Protein AF-A0A524GTD2-F1 (afdb_monomer_lite)

Sequence (80 aa):
AALHQAGEYRCLGQQEYVELACDFLERLPPAVVVQRLTGDPHPGELAAPAWCLDKAGTLNMIRAELERRDSWQGKRVGPE

Structure (mmCIF, N/CA/C/O backbone):
data_AF-A0A524GTD2-F1
#
_entry.id   AF-A0A524GTD2-F1
#
loop_
_atom_site.group_PDB
_atom_site.id
_atom_site.type_symbol
_atom_site.label_atom_id
_atom_site.label_alt_id
_atom_site.label_comp_id
_atom_site.label_asym_id
_atom_site.label_entity_id
_atom_site.label_seq_id
_atom_site.pdbx_PDB_ins_code
_atom_site.Cartn_x
_atom_site.Cartn_y
_atom_site.Cartn_z
_atom_site.occupancy
_atom_site.B_iso_or_equiv
_atom_site.auth_seq_id
_atom_site.auth_comp_id
_atom_site.auth_asym_id
_atom_site.auth_atom_id
_atom_site.pdbx_PDB_model_num
ATOM 1 N N . ALA A 1 1 ? -18.332 -1.729 10.506 1.00 75.56 1 ALA A N 1
ATOM 2 C CA . ALA A 1 1 ? -18.029 -1.411 11.918 1.00 75.56 1 ALA A CA 1
ATOM 3 C C . ALA A 1 1 ? -18.400 -2.562 12.855 1.00 75.56 1 ALA A C 1
ATOM 5 O O . ALA A 1 1 ? -17.513 -3.022 13.557 1.00 75.56 1 ALA A O 1
ATOM 6 N N . ALA A 1 2 ? -19.641 -3.072 12.812 1.00 87.88 2 ALA A N 1
ATOM 7 C CA . ALA A 1 2 ? -20.143 -4.089 13.748 1.00 87.88 2 ALA A CA 1
ATOM 8 C C . ALA A 1 2 ? -19.224 -5.316 13.938 1.00 87.88 2 ALA A C 1
ATOM 10 O O . ALA A 1 2 ? -18.844 -5.596 15.065 1.00 87.88 2 ALA A O 1
ATOM 11 N N . LEU A 1 3 ? -18.781 -5.978 12.859 1.00 92.00 3 LEU A N 1
ATOM 12 C CA . LEU A 1 3 ? -17.890 -7.150 12.957 1.00 92.00 3 LEU A CA 1
ATOM 13 C C . LEU A 1 3 ? -16.548 -6.839 13.639 1.00 92.00 3 LEU A C 1
ATOM 15 O O . LEU A 1 3 ? -16.046 -7.636 14.423 1.00 92.00 3 LEU A O 1
ATOM 19 N N . HIS A 1 4 ? -15.966 -5.669 13.362 1.00 89.25 4 HIS A N 1
ATOM 20 C CA . HIS A 1 4 ? -14.716 -5.255 13.998 1.00 89.25 4 HIS A CA 1
ATOM 21 C C . HIS A 1 4 ? -14.923 -4.924 15.482 1.00 89.25 4 HIS A C 1
ATOM 23 O O . HIS A 1 4 ? -14.143 -5.354 16.325 1.00 89.25 4 HIS A O 1
ATOM 29 N N . GLN A 1 5 ? -16.004 -4.209 15.807 1.00 88.69 5 GLN A N 1
ATOM 30 C CA . GLN A 1 5 ? -16.367 -3.860 17.184 1.00 88.69 5 GLN A CA 1
ATOM 31 C C . GLN A 1 5 ? -16.713 -5.095 18.027 1.00 88.69 5 GLN A C 1
ATOM 33 O O . GLN A 1 5 ? -16.414 -5.119 19.216 1.00 88.69 5 GLN A O 1
ATOM 38 N N . ALA A 1 6 ? -17.294 -6.125 17.408 1.00 93.44 6 ALA A N 1
ATOM 39 C CA . ALA A 1 6 ? -17.565 -7.419 18.027 1.00 93.44 6 ALA A CA 1
ATOM 40 C C . ALA A 1 6 ? -16.314 -8.315 18.152 1.00 93.44 6 ALA A C 1
ATOM 42 O O . ALA A 1 6 ? -16.384 -9.380 18.757 1.00 93.44 6 ALA A O 1
ATOM 43 N N . GLY A 1 7 ? -15.170 -7.913 17.583 1.00 92.06 7 GLY A N 1
ATOM 44 C CA . GLY A 1 7 ? -13.937 -8.709 17.580 1.00 92.06 7 GLY A CA 1
ATOM 45 C C . GLY A 1 7 ? -13.929 -9.880 16.589 1.00 92.06 7 GLY A C 1
ATOM 46 O O . GLY A 1 7 ? -12.955 -10.624 16.530 1.00 92.06 7 GLY A O 1
ATOM 47 N N . GLU A 1 8 ? -14.973 -10.025 15.772 1.00 95.38 8 GLU A N 1
ATOM 48 C CA . GLU A 1 8 ? -15.115 -11.080 14.758 1.00 95.38 8 GLU A CA 1
ATOM 49 C C . GLU A 1 8 ? -14.292 -10.800 13.490 1.00 95.38 8 GLU A C 1
ATOM 51 O O . GLU A 1 8 ? -14.104 -11.676 12.647 1.00 95.38 8 GLU A O 1
ATOM 56 N N . TYR A 1 9 ? -13.785 -9.572 13.348 1.00 94.69 9 TYR A N 1
ATOM 57 C CA . TYR A 1 9 ? -12.912 -9.174 12.252 1.00 94.69 9 TYR A CA 1
ATOM 58 C C . TYR A 1 9 ? -11.699 -8.378 12.742 1.00 94.69 9 TYR A C 1
ATOM 60 O O . TYR A 1 9 ? -11.822 -7.326 13.382 1.00 94.69 9 TYR A O 1
ATOM 68 N N . ARG A 1 10 ? -10.512 -8.854 12.355 1.00 94.69 10 ARG A N 1
ATOM 69 C CA . ARG A 1 10 ? -9.233 -8.174 12.561 1.00 94.69 10 ARG A CA 1
ATOM 70 C C . ARG A 1 10 ? -8.832 -7.444 11.280 1.00 94.69 10 ARG A C 1
ATOM 72 O O . ARG A 1 10 ? -8.600 -8.078 10.254 1.00 94.69 10 ARG A O 1
ATOM 79 N N . CYS A 1 11 ? -8.708 -6.122 11.357 1.00 95.69 11 CYS A N 1
ATOM 80 C CA . CYS A 1 11 ? -8.073 -5.337 10.300 1.00 95.69 11 CYS A CA 1
ATOM 81 C C . CYS A 1 11 ? -6.590 -5.712 10.158 1.00 95.69 11 CYS A C 1
ATOM 83 O O . CYS A 1 11 ? -5.948 -6.097 11.136 1.00 95.69 11 CYS A O 1
ATOM 85 N N . LEU A 1 12 ? -6.031 -5.525 8.962 1.00 96.94 12 LEU A N 1
ATOM 86 C CA . LEU A 1 12 ? -4.594 -5.688 8.740 1.00 96.94 12 LEU A CA 1
ATOM 87 C C . LEU A 1 12 ? -3.781 -4.751 9.644 1.00 96.94 12 LEU A C 1
ATOM 89 O O . LEU A 1 12 ? -4.154 -3.593 9.875 1.00 96.94 12 LEU A O 1
ATOM 93 N N . GLY A 1 13 ? -2.637 -5.246 10.113 1.00 97.38 13 GLY A N 1
ATOM 94 C CA . GLY A 1 13 ? -1.581 -4.390 10.639 1.00 97.38 13 GLY A CA 1
ATOM 95 C C . GLY A 1 13 ? -1.005 -3.500 9.533 1.00 97.38 13 GLY A C 1
ATOM 96 O O . GLY A 1 13 ? -1.027 -3.864 8.359 1.00 97.38 13 GLY A O 1
ATOM 97 N N . GLN A 1 14 ? -0.464 -2.338 9.899 1.00 97.62 14 GLN A N 1
ATOM 98 C CA . GLN A 1 14 ? 0.118 -1.410 8.920 1.00 97.62 14 GLN A CA 1
ATOM 99 C C . GLN A 1 14 ? 1.270 -2.058 8.142 1.00 97.62 14 GLN A C 1
ATOM 101 O O . GLN A 1 14 ? 1.323 -1.959 6.922 1.00 97.62 14 GLN A O 1
ATOM 106 N N . GLN A 1 15 ? 2.151 -2.782 8.838 1.00 98.19 15 GLN A N 1
ATOM 107 C CA . GLN A 1 15 ? 3.248 -3.517 8.210 1.00 98.19 15 GLN A CA 1
ATOM 108 C C . GLN A 1 15 ? 2.739 -4.647 7.296 1.00 98.19 15 GLN A C 1
ATOM 110 O O . GLN A 1 15 ? 3.208 -4.764 6.169 1.00 98.19 15 GLN A O 1
ATOM 115 N N . GLU A 1 16 ? 1.731 -5.418 7.732 1.00 98.44 16 GLU A N 1
ATOM 116 C CA . GLU A 1 16 ? 1.099 -6.456 6.894 1.00 98.44 16 GLU A CA 1
ATOM 117 C C . GLU A 1 16 ? 0.538 -5.845 5.597 1.00 98.44 16 GLU A C 1
ATOM 119 O O . GLU A 1 16 ? 0.717 -6.394 4.512 1.00 98.44 16 GLU A O 1
ATOM 124 N N . TYR A 1 17 ? -0.110 -4.678 5.689 1.00 98.19 17 TYR A N 1
ATOM 125 C CA . TYR A 1 17 ? -0.605 -3.951 4.521 1.00 98.19 17 TYR A CA 1
ATOM 126 C C . TYR A 1 17 ? 0.525 -3.511 3.58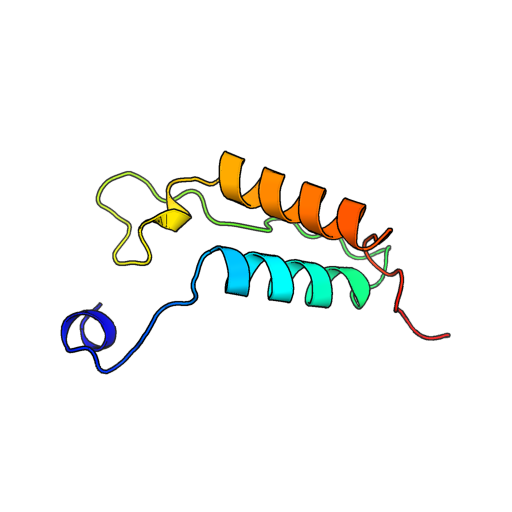5 1.00 98.19 17 TYR A C 1
ATOM 128 O O . TYR A 1 17 ? 0.423 -3.695 2.374 1.00 98.19 17 TYR A O 1
ATOM 136 N N . VAL A 1 18 ? 1.596 -2.936 4.138 1.00 98.56 18 VAL A N 1
ATOM 137 C CA . VAL A 1 18 ? 2.768 -2.474 3.378 1.00 98.56 18 VAL A CA 1
ATOM 138 C C . VAL A 1 18 ? 3.392 -3.624 2.591 1.00 98.56 18 VAL A C 1
ATOM 140 O O . VAL A 1 18 ? 3.663 -3.474 1.399 1.00 98.56 18 VAL A O 1
ATOM 143 N N . GLU A 1 19 ? 3.568 -4.782 3.224 1.00 98.62 19 GLU A N 1
ATOM 144 C CA . GLU A 1 19 ? 4.142 -5.966 2.584 1.00 98.62 19 GLU A CA 1
ATOM 145 C C . GLU A 1 19 ? 3.272 -6.468 1.429 1.00 98.62 19 GLU A C 1
ATOM 147 O O . GLU A 1 19 ? 3.788 -6.695 0.331 1.00 98.62 19 GLU A O 1
ATOM 152 N N . LEU A 1 20 ? 1.956 -6.558 1.648 1.00 98.50 20 LEU A N 1
ATOM 153 C CA . LEU A 1 20 ? 0.993 -6.960 0.622 1.00 98.50 20 LEU A CA 1
ATOM 154 C C . LEU A 1 20 ? 0.913 -5.950 -0.529 1.00 98.50 20 LEU A C 1
ATOM 156 O O . LEU A 1 20 ? 0.821 -6.345 -1.691 1.00 98.50 20 LEU A O 1
ATOM 160 N N . ALA A 1 21 ? 0.974 -4.649 -0.234 1.00 98.31 21 ALA A N 1
ATOM 161 C CA . ALA A 1 21 ? 0.980 -3.601 -1.250 1.00 98.31 21 ALA A CA 1
ATOM 162 C C . ALA A 1 21 ? 2.237 -3.682 -2.129 1.00 98.31 21 ALA A C 1
ATOM 164 O O . ALA A 1 21 ? 2.140 -3.551 -3.350 1.00 98.31 21 ALA A O 1
ATOM 165 N N . CYS A 1 22 ? 3.403 -3.950 -1.535 1.00 98.62 22 CYS A N 1
ATOM 166 C CA . CYS A 1 22 ? 4.637 -4.170 -2.287 1.00 98.62 22 CYS A CA 1
ATOM 167 C C . CYS A 1 22 ? 4.536 -5.427 -3.160 1.00 98.62 22 CYS A C 1
ATOM 169 O O . CYS A 1 22 ? 4.849 -5.366 -4.347 1.00 98.62 22 CYS A O 1
ATOM 171 N N . ASP A 1 23 ? 4.029 -6.539 -2.619 1.00 98.50 23 ASP A N 1
ATOM 172 C CA . ASP A 1 23 ? 3.824 -7.774 -3.387 1.00 98.50 23 ASP A CA 1
ATOM 173 C C . ASP A 1 23 ? 2.888 -7.571 -4.584 1.00 98.50 23 ASP A C 1
ATOM 175 O O . ASP A 1 23 ? 3.142 -8.099 -5.675 1.00 98.50 23 ASP A O 1
ATOM 179 N N . PHE A 1 24 ? 1.813 -6.807 -4.382 1.00 97.94 24 PHE A N 1
ATOM 180 C CA . PHE A 1 24 ? 0.884 -6.408 -5.432 1.00 97.94 24 PHE A CA 1
ATOM 181 C C . PHE A 1 24 ? 1.589 -5.583 -6.514 1.00 97.94 24 PHE A C 1
ATOM 183 O O . PHE A 1 24 ? 1.517 -5.940 -7.690 1.00 97.94 24 PHE A O 1
ATOM 190 N N . LEU A 1 25 ? 2.310 -4.524 -6.129 1.00 98.19 25 LEU A N 1
ATOM 191 C CA . LEU A 1 25 ? 3.015 -3.642 -7.064 1.00 98.19 25 LEU A CA 1
ATOM 192 C C . LEU A 1 25 ? 4.039 -4.407 -7.904 1.00 98.19 25 LEU A C 1
ATOM 194 O O . LEU A 1 25 ? 4.080 -4.257 -9.120 1.00 98.19 25 LEU A O 1
ATOM 198 N N . GLU A 1 26 ? 4.827 -5.280 -7.287 1.00 98.38 26 GLU A N 1
ATOM 199 C CA . GLU A 1 26 ? 5.834 -6.094 -7.975 1.00 98.38 26 GLU A CA 1
ATOM 200 C C . GLU A 1 26 ? 5.266 -6.938 -9.122 1.00 98.38 26 GLU A C 1
ATOM 202 O O . GLU A 1 26 ? 5.971 -7.210 -10.092 1.00 98.38 26 GLU A O 1
ATOM 207 N N . ARG A 1 27 ? 4.003 -7.358 -9.006 1.00 97.31 27 ARG A N 1
ATOM 208 C CA . ARG A 1 27 ? 3.300 -8.214 -9.975 1.00 97.31 27 ARG A CA 1
ATOM 209 C C . ARG A 1 27 ? 2.401 -7.425 -10.923 1.00 97.31 27 ARG A C 1
ATOM 211 O O . ARG A 1 27 ? 1.839 -8.005 -11.848 1.00 97.31 27 ARG A O 1
ATOM 218 N N . LEU A 1 28 ? 2.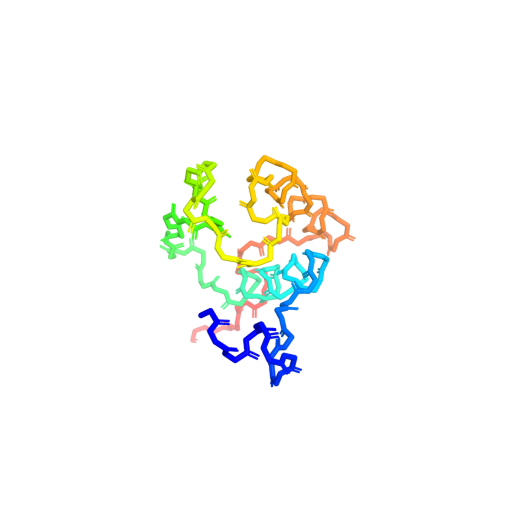245 -6.125 -10.692 1.00 97.06 28 LEU A N 1
ATOM 219 C CA . LEU A 1 28 ? 1.428 -5.2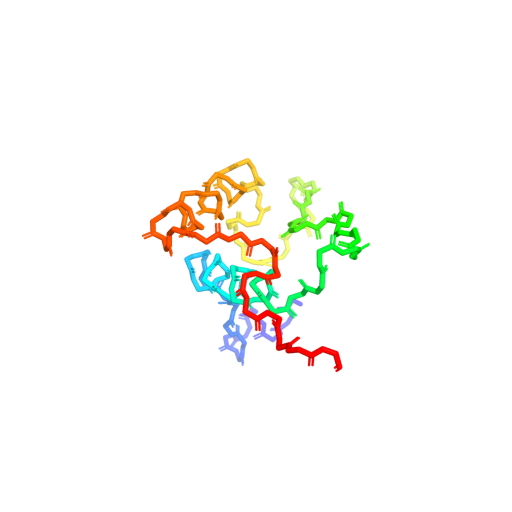59 -11.523 1.00 97.06 28 LEU A CA 1
ATOM 220 C C . LEU A 1 28 ? 2.240 -4.791 -12.742 1.00 97.06 28 LEU A C 1
ATOM 222 O O . LEU A 1 28 ? 3.350 -4.287 -12.555 1.00 97.06 28 LEU A O 1
ATOM 226 N N . PRO A 1 29 ? 1.718 -4.901 -13.980 1.00 96.88 29 PRO A N 1
ATOM 227 C CA . PRO A 1 29 ? 2.421 -4.422 -15.166 1.00 96.88 29 PRO A CA 1
ATOM 228 C C . PRO A 1 29 ? 2.844 -2.951 -15.035 1.00 96.88 29 PRO A C 1
ATOM 230 O O . PRO A 1 29 ? 2.072 -2.135 -14.521 1.00 96.88 29 PRO A O 1
ATOM 233 N N . PRO A 1 30 ? 4.035 -2.568 -15.529 1.00 95.38 30 PRO A N 1
ATOM 234 C CA . PRO A 1 30 ? 4.546 -1.202 -15.385 1.00 95.38 30 PRO A CA 1
ATOM 235 C C . PRO A 1 30 ? 3.686 -0.154 -16.111 1.00 95.38 30 PRO A C 1
ATOM 237 O O . PRO A 1 30 ? 3.716 1.018 -15.753 1.00 95.38 30 PRO A O 1
ATOM 240 N N . ALA A 1 31 ? 2.887 -0.567 -17.102 1.00 96.38 31 ALA A N 1
ATOM 241 C CA . ALA A 1 31 ? 1.970 0.310 -17.828 1.00 96.38 31 ALA A CA 1
ATOM 242 C C . ALA A 1 31 ? 0.685 0.657 -17.047 1.00 96.38 31 ALA A C 1
ATOM 244 O O . ALA A 1 31 ? -0.040 1.574 -17.434 1.00 96.38 31 ALA A O 1
ATOM 245 N N . VAL A 1 32 ? 0.372 -0.063 -15.962 1.00 97.19 32 VAL A N 1
ATOM 246 C CA . VAL A 1 32 ? -0.828 0.206 -15.159 1.00 97.19 32 VAL A CA 1
ATOM 247 C C . VAL A 1 32 ? -0.556 1.344 -14.180 1.00 97.19 32 VAL A C 1
ATOM 249 O O . VAL A 1 32 ? 0.357 1.277 -13.361 1.00 97.19 32 VAL A O 1
ATOM 252 N N . VAL A 1 33 ? -1.398 2.376 -14.209 1.00 97.12 33 VAL A N 1
ATOM 253 C CA . VAL A 1 33 ? -1.315 3.499 -13.268 1.00 97.12 33 VAL A CA 1
ATOM 254 C C . VAL A 1 33 ? -2.164 3.215 -12.029 1.00 97.12 33 VAL A C 1
ATOM 256 O O . VAL A 1 33 ? -3.391 3.137 -12.107 1.00 97.12 33 VAL A O 1
ATOM 259 N N . VAL A 1 34 ? -1.522 3.123 -10.862 1.00 96.25 34 VAL A N 1
ATOM 260 C CA . VAL A 1 34 ? -2.217 3.040 -9.569 1.00 96.25 34 VAL A CA 1
ATOM 261 C C . VAL A 1 34 ? -2.575 4.447 -9.091 1.00 96.25 34 VAL A C 1
ATOM 263 O O . VAL A 1 34 ? -1.708 5.207 -8.670 1.00 96.25 34 VAL A O 1
ATOM 266 N N . GLN A 1 35 ? -3.862 4.804 -9.128 1.00 95.44 35 GLN A N 1
ATOM 267 C CA . GLN A 1 35 ? -4.306 6.143 -8.712 1.00 95.44 35 GLN A CA 1
ATOM 268 C C . GLN A 1 35 ? -4.161 6.384 -7.202 1.00 95.44 35 GLN A C 1
ATOM 270 O O . GLN A 1 35 ? -3.864 7.501 -6.778 1.00 95.44 35 GLN A O 1
ATOM 275 N N . ARG A 1 36 ? -4.401 5.356 -6.376 1.00 94.44 36 ARG A N 1
ATOM 276 C CA . ARG A 1 36 ? -4.326 5.441 -4.911 1.00 94.44 36 ARG A CA 1
ATOM 277 C C . ARG A 1 36 ? -3.805 4.140 -4.314 1.00 94.44 36 ARG A C 1
ATOM 279 O O . ARG A 1 36 ? -4.389 3.086 -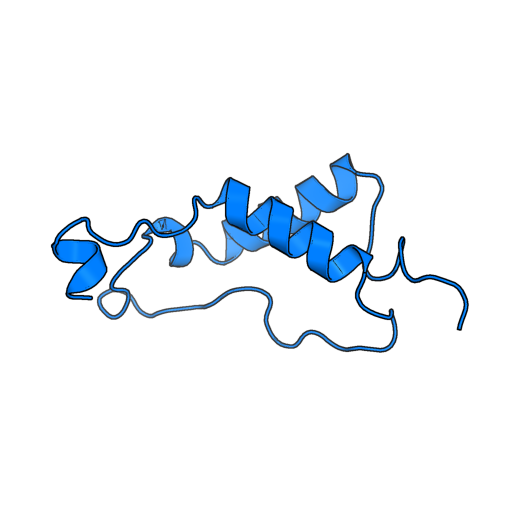4.531 1.00 94.44 36 ARG A O 1
ATOM 286 N N . LEU A 1 37 ? -2.743 4.251 -3.518 1.00 93.88 37 LEU A N 1
ATOM 287 C CA . LEU A 1 37 ? -2.168 3.153 -2.731 1.00 93.88 37 LEU A CA 1
ATOM 288 C C . LEU A 1 37 ? -2.625 3.142 -1.272 1.00 93.88 37 LEU A C 1
ATOM 290 O O . LEU A 1 37 ? -2.313 2.211 -0.547 1.00 93.88 37 LEU A O 1
ATOM 294 N N . THR A 1 38 ? -3.299 4.186 -0.805 1.00 93.06 38 THR A N 1
ATOM 295 C CA . THR A 1 38 ? -3.836 4.284 0.555 1.00 93.06 38 THR A CA 1
ATOM 296 C C . THR A 1 38 ? -4.985 5.299 0.573 1.00 93.06 38 THR A C 1
ATOM 298 O O . THR A 1 38 ? -5.165 6.070 -0.380 1.00 93.06 38 THR A O 1
ATOM 301 N N . GLY A 1 39 ? -5.788 5.260 1.634 1.00 88.69 39 GLY A N 1
ATOM 302 C CA . GLY A 1 39 ? -6.868 6.206 1.895 1.00 88.69 39 GLY A CA 1
ATOM 303 C C . GLY A 1 39 ? -6.380 7.526 2.500 1.00 88.69 39 GLY A C 1
ATOM 304 O O . GLY A 1 39 ? -5.211 7.687 2.836 1.00 88.69 39 GLY A O 1
ATOM 305 N N . ASP A 1 40 ? -7.307 8.475 2.614 1.00 87.81 40 ASP A N 1
ATOM 306 C CA . ASP A 1 40 ? -7.118 9.753 3.315 1.00 87.81 40 ASP A CA 1
ATOM 307 C C . ASP A 1 40 ? -8.425 10.103 4.052 1.00 87.81 40 ASP A C 1
ATOM 309 O O . ASP A 1 40 ? -9.164 10.987 3.614 1.00 87.81 40 ASP A O 1
ATOM 313 N N . PRO A 1 41 ? -8.835 9.280 5.038 1.00 88.62 41 PRO A N 1
ATOM 314 C CA . PRO A 1 41 ? -10.110 9.462 5.721 1.00 88.62 41 PRO A CA 1
ATOM 315 C C . PRO A 1 41 ? -10.068 10.701 6.623 1.00 88.62 41 PRO A C 1
ATOM 317 O O . PRO A 1 41 ? -9.061 10.943 7.293 1.00 88.62 41 PRO A O 1
ATOM 320 N N . HIS A 1 42 ? -11.169 11.456 6.704 1.00 87.81 42 HIS A N 1
ATOM 321 C CA . HIS A 1 42 ? -11.235 12.561 7.658 1.00 87.81 42 HIS A CA 1
ATOM 322 C C . HIS A 1 42 ? -11.236 12.033 9.102 1.00 87.81 42 HIS A C 1
ATOM 324 O O . HIS A 1 42 ? -11.770 10.947 9.378 1.00 87.81 42 HIS A O 1
ATOM 330 N N . PRO A 1 43 ? -10.690 12.806 10.059 1.00 81.94 43 PRO A N 1
ATOM 331 C CA . PRO A 1 43 ? -10.804 12.483 11.474 1.00 81.94 43 PRO A CA 1
ATOM 332 C C . PRO A 1 43 ? -12.271 12.276 11.879 1.00 81.94 43 PRO A C 1
ATOM 334 O O . PRO A 1 43 ? -13.117 13.131 11.631 1.00 81.94 43 PRO A O 1
ATOM 337 N N . GLY A 1 44 ? -12.572 11.135 12.502 1.00 85.50 44 GLY A N 1
ATOM 338 C CA . GLY A 1 44 ? -13.925 10.773 12.948 1.00 85.50 44 GLY A CA 1
ATOM 339 C C . GLY A 1 44 ? -14.755 9.957 11.949 1.00 85.50 44 GLY A C 1
ATOM 340 O O . GLY A 1 44 ? -15.729 9.335 12.361 1.00 85.50 44 GLY A O 1
ATOM 341 N N . GLU A 1 45 ? -14.358 9.881 10.674 1.00 89.75 45 GLU A N 1
ATOM 342 C CA . GLU A 1 45 ? -15.022 9.017 9.678 1.00 89.75 45 GLU A CA 1
ATOM 343 C C . GLU A 1 45 ? -14.445 7.593 9.661 1.00 89.75 45 GLU A C 1
ATOM 345 O O . GLU A 1 45 ? -15.100 6.636 9.239 1.00 89.75 45 GLU A O 1
ATOM 350 N N . LEU A 1 46 ? -13.204 7.436 10.124 1.00 92.31 46 LEU A N 1
ATOM 351 C CA . LEU A 1 46 ? -12.514 6.156 10.131 1.00 92.31 46 LEU A CA 1
ATOM 352 C C . LEU A 1 46 ? -13.026 5.247 11.254 1.00 92.31 46 LEU A C 1
ATOM 354 O O . LEU A 1 46 ? -12.826 5.526 12.433 1.00 92.31 46 LEU A O 1
ATOM 358 N N . ALA A 1 47 ? -13.598 4.103 10.879 1.00 92.38 47 ALA A N 1
ATOM 359 C CA . ALA A 1 47 ? -13.987 3.075 11.841 1.00 92.38 47 ALA A CA 1
ATOM 360 C C . ALA A 1 47 ? -12.777 2.292 12.391 1.00 92.38 47 ALA A C 1
ATOM 362 O O . ALA A 1 47 ? -12.694 2.064 13.592 1.00 92.38 47 ALA A O 1
ATOM 363 N N . ALA A 1 48 ? -11.883 1.844 11.504 1.00 92.94 48 ALA A N 1
ATOM 364 C CA . ALA A 1 48 ? -10.635 1.124 11.780 1.00 92.94 48 ALA A CA 1
ATOM 365 C C . ALA A 1 48 ? 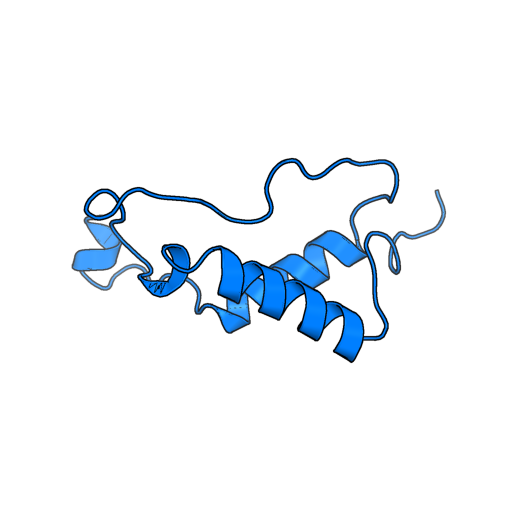-9.930 0.799 10.446 1.00 92.94 48 ALA A C 1
ATOM 367 O O . ALA A 1 48 ? -10.595 0.813 9.407 1.00 92.94 48 ALA A O 1
ATOM 368 N N . PRO A 1 49 ? -8.638 0.424 10.452 1.00 93.69 49 PRO A N 1
ATOM 369 C CA . PRO A 1 49 ? -7.686 0.517 11.561 1.00 93.69 49 PRO A CA 1
ATOM 370 C C . PRO A 1 49 ? -7.091 1.926 11.688 1.00 93.69 49 PRO A C 1
ATOM 372 O O . PRO A 1 49 ? -6.913 2.615 10.691 1.00 93.69 49 PRO A O 1
ATOM 375 N N . ALA A 1 50 ? -6.733 2.346 12.906 1.00 93.25 50 ALA A N 1
ATOM 376 C CA . ALA A 1 50 ? -6.307 3.722 13.198 1.00 93.25 50 ALA A CA 1
ATOM 377 C C . ALA A 1 50 ? -5.120 4.222 12.351 1.00 93.25 50 ALA A C 1
ATOM 379 O O . ALA A 1 50 ? -5.052 5.407 12.028 1.00 93.25 50 ALA A O 1
ATOM 380 N N . TRP A 1 51 ? -4.215 3.325 11.946 1.00 94.75 51 TRP A N 1
ATOM 381 C CA . TRP A 1 51 ? -3.052 3.676 11.128 1.00 94.75 51 TRP A CA 1
ATOM 382 C C . TRP A 1 51 ? -3.426 4.227 9.743 1.00 94.75 51 TRP A C 1
ATOM 384 O O . TRP A 1 51 ? -2.619 4.923 9.137 1.00 94.75 51 TRP A O 1
ATOM 394 N N . CYS A 1 52 ? -4.653 4.002 9.254 1.00 94.44 52 CYS A N 1
ATOM 395 C CA . CYS A 1 52 ? -5.118 4.582 7.991 1.00 94.44 52 CYS A CA 1
ATOM 396 C C . CYS A 1 52 ? -5.213 6.118 8.012 1.00 94.44 52 CYS A C 1
ATOM 398 O O . CYS A 1 52 ? -5.313 6.715 6.944 1.00 94.44 52 CYS A O 1
ATOM 400 N N . LEU A 1 53 ? -5.178 6.759 9.189 1.00 94.31 53 LEU A N 1
ATOM 401 C CA . LEU A 1 53 ? -5.055 8.220 9.300 1.00 94.31 53 LEU A CA 1
ATOM 402 C C . LEU A 1 53 ? -3.653 8.710 8.911 1.00 94.31 53 LEU A C 1
ATOM 404 O O . LEU A 1 53 ? -3.497 9.848 8.480 1.00 94.31 53 LEU A O 1
ATOM 408 N N . ASP A 1 54 ? -2.631 7.858 9.033 1.00 93.81 54 ASP A N 1
ATOM 409 C CA . ASP A 1 54 ? -1.252 8.189 8.681 1.00 93.81 54 ASP A CA 1
ATOM 410 C C . ASP A 1 54 ? -0.924 7.766 7.243 1.00 93.81 54 ASP A C 1
ATOM 412 O O . ASP A 1 54 ? -0.178 6.819 6.953 1.00 93.81 54 ASP A O 1
ATOM 416 N N . LYS A 1 55 ? -1.514 8.499 6.301 1.00 94.06 55 LYS A N 1
ATOM 417 C CA . LYS A 1 55 ? -1.272 8.326 4.867 1.00 94.06 55 LYS A CA 1
ATOM 418 C C . LYS A 1 55 ? 0.204 8.492 4.505 1.00 94.06 55 LYS A C 1
ATOM 420 O O . LYS A 1 55 ? 0.741 7.688 3.740 1.00 94.06 55 LYS A O 1
ATOM 425 N N . ALA A 1 56 ? 0.847 9.542 5.015 1.00 95.50 56 ALA A N 1
ATOM 426 C CA . ALA A 1 56 ? 2.225 9.874 4.666 1.00 95.50 56 ALA A CA 1
ATOM 427 C C . ALA A 1 56 ? 3.203 8.816 5.192 1.00 95.50 56 ALA A C 1
ATOM 429 O O . ALA A 1 56 ? 4.040 8.334 4.427 1.00 95.50 56 ALA A O 1
ATOM 430 N N . GLY A 1 57 ? 3.055 8.398 6.453 1.00 97.06 57 GLY A N 1
ATOM 431 C CA . GLY A 1 57 ? 3.868 7.334 7.034 1.00 97.06 57 GLY A CA 1
ATOM 432 C C . GLY A 1 57 ? 3.688 6.013 6.299 1.00 97.06 57 GLY A C 1
ATOM 433 O O . GLY A 1 57 ? 4.678 5.394 5.918 1.00 97.06 57 GLY A O 1
ATOM 434 N N . THR A 1 58 ? 2.450 5.637 5.962 1.00 97.56 58 THR A N 1
ATOM 435 C CA . THR A 1 58 ? 2.192 4.405 5.195 1.00 97.56 58 THR A CA 1
ATOM 436 C C . THR A 1 58 ? 2.860 4.432 3.814 1.00 97.56 58 THR A C 1
ATOM 438 O O . THR A 1 58 ? 3.487 3.454 3.411 1.00 97.56 58 THR A O 1
ATOM 441 N N . LEU A 1 59 ? 2.780 5.550 3.082 1.00 97.81 59 LEU A N 1
ATOM 442 C CA . LEU A 1 59 ? 3.452 5.684 1.781 1.00 97.81 59 LEU A CA 1
ATOM 443 C C . LEU A 1 59 ? 4.979 5.620 1.906 1.00 97.81 59 LEU A C 1
ATOM 445 O O . LEU A 1 59 ? 5.632 5.035 1.042 1.00 97.81 59 LEU A O 1
ATOM 449 N N . ASN A 1 60 ? 5.545 6.195 2.967 1.00 98.31 60 ASN A N 1
ATOM 450 C CA . ASN A 1 60 ? 6.979 6.112 3.236 1.00 98.31 60 ASN A CA 1
ATOM 451 C C . ASN A 1 60 ? 7.406 4.679 3.564 1.00 98.31 60 ASN A C 1
ATOM 453 O O . ASN A 1 60 ? 8.431 4.231 3.060 1.00 98.31 60 ASN A O 1
ATOM 457 N N . MET A 1 61 ? 6.601 3.937 4.329 1.00 98.62 61 MET A N 1
ATOM 458 C CA . MET A 1 61 ? 6.853 2.521 4.604 1.00 98.62 61 MET A CA 1
ATOM 459 C C . MET A 1 61 ? 6.828 1.678 3.325 1.00 98.62 61 MET A C 1
ATOM 461 O O . MET A 1 61 ? 7.709 0.847 3.146 1.00 98.62 61 MET A O 1
ATOM 465 N N . ILE A 1 62 ? 5.885 1.922 2.405 1.00 98.56 62 ILE A N 1
ATOM 466 C CA . ILE A 1 62 ? 5.853 1.236 1.099 1.00 98.56 62 ILE A CA 1
ATOM 467 C C . ILE A 1 62 ? 7.132 1.514 0.301 1.00 98.56 62 ILE A C 1
ATOM 469 O O . ILE A 1 62 ? 7.725 0.587 -0.244 1.00 98.56 62 ILE A O 1
ATOM 473 N N . ARG A 1 63 ? 7.584 2.773 0.244 1.00 98.38 63 ARG A N 1
ATOM 474 C CA . ARG A 1 63 ? 8.834 3.129 -0.453 1.00 98.38 63 ARG A CA 1
ATOM 475 C C . ARG A 1 63 ? 10.040 2.438 0.175 1.00 98.38 63 ARG A C 1
ATOM 477 O O . ARG A 1 63 ? 10.790 1.786 -0.539 1.00 98.38 63 ARG A O 1
ATOM 484 N N . ALA A 1 64 ? 10.178 2.533 1.496 1.00 98.69 64 ALA A N 1
ATOM 485 C CA . ALA A 1 64 ? 11.276 1.914 2.231 1.00 98.69 64 ALA A CA 1
ATOM 486 C C . ALA A 1 64 ? 11.279 0.385 2.079 1.00 98.69 64 ALA A C 1
ATOM 488 O O . ALA A 1 64 ? 12.338 -0.220 1.949 1.00 98.69 64 ALA A O 1
ATOM 489 N N . GLU A 1 65 ? 10.105 -0.247 2.060 1.00 98.81 65 GLU A N 1
ATOM 490 C CA . GLU A 1 65 ? 9.988 -1.691 1.877 1.00 98.81 65 GLU A CA 1
ATOM 491 C C . GLU A 1 65 ? 10.351 -2.119 0.448 1.00 98.81 65 GLU A C 1
ATOM 493 O O . GLU A 1 65 ? 11.061 -3.109 0.275 1.00 98.81 65 GLU A O 1
ATOM 498 N N . LEU A 1 66 ? 9.941 -1.362 -0.576 1.00 98.62 66 LEU A N 1
ATOM 499 C CA . LEU A 1 66 ? 10.393 -1.593 -1.951 1.00 98.62 66 LEU A CA 1
ATOM 500 C C . LEU A 1 66 ? 11.910 -1.408 -2.080 1.00 98.62 66 LEU A C 1
ATOM 502 O O . LEU A 1 66 ? 12.567 -2.285 -2.630 1.00 98.62 66 LEU A O 1
ATOM 506 N N . GLU A 1 67 ? 12.484 -0.343 -1.514 1.00 98.62 67 GLU A N 1
ATOM 507 C CA . GLU A 1 67 ? 13.938 -0.120 -1.490 1.00 98.62 67 GLU A CA 1
ATOM 508 C C . GLU A 1 67 ? 14.679 -1.264 -0.785 1.00 98.62 67 GLU A C 1
ATOM 510 O O . GLU A 1 67 ? 15.645 -1.804 -1.322 1.00 98.62 67 GLU A O 1
ATOM 515 N N . ARG A 1 68 ? 14.189 -1.708 0.381 1.00 98.62 68 ARG A N 1
ATOM 516 C CA . ARG A 1 68 ? 14.748 -2.844 1.131 1.00 98.62 68 ARG A CA 1
ATOM 517 C C . ARG A 1 68 ? 14.739 -4.139 0.314 1.00 98.62 68 ARG A C 1
ATOM 519 O O . ARG A 1 68 ? 15.636 -4.967 0.469 1.00 98.62 68 ARG A O 1
ATOM 526 N N . ARG A 1 69 ? 13.725 -4.331 -0.534 1.00 98.31 69 ARG A N 1
ATOM 527 C CA . ARG A 1 69 ? 13.595 -5.472 -1.459 1.00 98.31 69 ARG A CA 1
ATOM 528 C C . ARG A 1 69 ? 14.359 -5.281 -2.774 1.00 98.31 69 ARG A C 1
ATOM 530 O O . ARG A 1 69 ? 14.310 -6.179 -3.617 1.00 98.31 69 ARG A O 1
ATOM 537 N N . ASP A 1 70 ? 15.014 -4.134 -2.970 1.00 98.38 70 ASP A N 1
ATOM 538 C CA . ASP A 1 70 ? 15.582 -3.708 -4.255 1.00 98.38 70 ASP A CA 1
ATOM 539 C C . ASP A 1 70 ? 14.525 -3.721 -5.385 1.00 98.38 70 ASP A C 1
ATOM 541 O O . ASP A 1 70 ? 14.773 -4.126 -6.511 1.00 98.38 70 ASP A O 1
ATOM 545 N N . SER A 1 71 ? 13.276 -3.375 -5.090 1.00 98.38 71 SER A N 1
ATOM 546 C CA . SER A 1 71 ? 12.121 -3.708 -5.925 1.00 98.38 71 SER A CA 1
ATOM 547 C C . SER A 1 71 ? 11.359 -2.494 -6.450 1.00 98.38 71 SER A C 1
ATOM 549 O O . SER A 1 71 ? 11.517 -1.374 -5.973 1.00 98.38 71 SER A O 1
ATOM 551 N N . TRP A 1 72 ? 10.520 -2.717 -7.460 1.00 98.00 72 TRP A N 1
ATOM 552 C CA . TRP A 1 72 ? 9.661 -1.701 -8.071 1.00 98.00 72 TRP A CA 1
ATOM 553 C C . TRP A 1 72 ? 8.431 -2.347 -8.719 1.00 98.00 72 TRP A C 1
ATOM 555 O O . TRP A 1 72 ? 8.343 -3.574 -8.844 1.00 98.00 72 TRP A O 1
ATOM 565 N N . GLN A 1 73 ? 7.473 -1.519 -9.145 1.00 98.25 73 GLN A N 1
ATOM 566 C CA . GLN A 1 73 ? 6.279 -2.002 -9.834 1.00 98.25 73 GLN A CA 1
ATOM 567 C C . GLN A 1 73 ? 6.652 -2.790 -11.094 1.00 98.25 73 GLN A C 1
ATOM 569 O O . GLN A 1 73 ? 7.353 -2.292 -11.972 1.00 98.25 73 GLN A O 1
ATOM 574 N N . GLY A 1 74 ? 6.156 -4.016 -11.189 1.00 97.62 74 GLY A N 1
ATOM 575 C CA . GLY A 1 74 ? 6.390 -4.878 -12.337 1.00 97.62 74 GLY A CA 1
ATOM 576 C C . GLY A 1 74 ? 7.719 -5.632 -12.341 1.00 97.62 74 GLY A C 1
ATOM 577 O O . GLY A 1 74 ? 7.980 -6.356 -13.300 1.00 97.62 74 GLY A O 1
ATOM 578 N N . LYS A 1 75 ? 8.546 -5.546 -11.285 1.00 97.25 75 LYS A N 1
ATOM 579 C CA . LYS A 1 75 ? 9.807 -6.315 -11.192 1.00 97.25 75 LYS A CA 1
ATOM 580 C C . LYS A 1 75 ? 9.599 -7.831 -11.349 1.00 97.25 75 LYS A C 1
ATOM 582 O O . LYS A 1 75 ? 10.511 -8.534 -11.773 1.00 97.25 75 LYS A O 1
ATOM 587 N N . ARG A 1 76 ? 8.415 -8.341 -10.995 1.00 96.50 76 ARG A N 1
ATOM 588 C CA . ARG A 1 76 ? 8.044 -9.766 -11.052 1.00 96.50 76 ARG A CA 1
ATOM 589 C C . ARG A 1 76 ? 6.975 -10.076 -12.099 1.00 96.50 76 ARG A C 1
ATOM 591 O O . ARG A 1 76 ? 6.346 -11.131 -12.021 1.00 96.50 76 ARG A O 1
ATOM 598 N N . VAL A 1 77 ? 6.734 -9.177 -13.048 1.00 94.31 77 VAL A N 1
ATOM 599 C CA . VAL A 1 77 ? 5.848 -9.467 -14.181 1.00 94.31 77 VAL A CA 1
ATOM 600 C C . VAL A 1 77 ? 6.557 -10.485 -15.073 1.0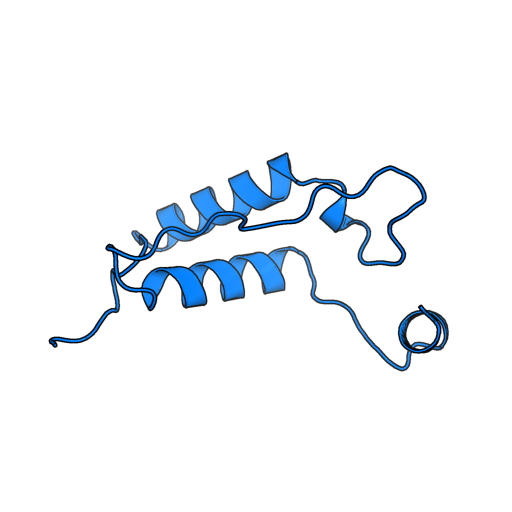0 94.31 77 VAL A C 1
ATOM 602 O O . VAL A 1 77 ? 7.703 -10.279 -15.469 1.00 94.31 77 VAL A O 1
ATOM 605 N N . GLY A 1 78 ? 5.910 -11.629 -15.305 1.00 79.25 78 GLY A N 1
ATOM 606 C CA . GLY A 1 78 ? 6.424 -12.655 -16.214 1.00 79.25 78 GLY A CA 1
ATOM 607 C C . GLY A 1 78 ? 6.459 -12.160 -17.666 1.00 79.25 78 GLY A C 1
ATOM 608 O O . GLY A 1 78 ? 5.861 -11.125 -17.961 1.00 79.25 78 GLY A O 1
ATOM 609 N N . PRO A 1 79 ? 7.152 -12.872 -18.573 1.00 71.44 79 PRO A N 1
ATOM 610 C CA . PRO A 1 79 ? 7.079 -12.562 -19.998 1.00 71.44 79 PRO A CA 1
ATOM 611 C C . PRO A 1 79 ? 5.621 -12.638 -20.482 1.00 71.44 79 PRO A C 1
ATOM 613 O O . PRO A 1 79 ? 4.873 -13.502 -20.018 1.00 71.44 79 PRO A O 1
ATOM 616 N N . GLU A 1 80 ? 5.244 -11.708 -21.365 1.00 60.97 80 GLU A N 1
ATOM 617 C CA . GLU A 1 80 ? 3.939 -11.686 -22.048 1.00 60.97 80 GLU A CA 1
ATOM 618 C C . GLU A 1 80 ? 3.718 -12.922 -22.930 1.00 60.97 80 GLU A C 1
ATOM 620 O O . GLU A 1 80 ? 4.699 -13.404 -23.549 1.00 60.97 80 GLU A O 1
#

pLDDT: mean 94.15, std 6.43, range [60.97, 98.81]

Secondary structure (DSSP, 8-state):
-HHHHTTS-PPPPHHHHHHHHHHHHHHS-TT---S-SS--PPTTT--S-GGGG-HHHHHHHHHHHHHHTT--TTTTPPP-

Radius of gyration: 14.78 Å; chains: 1; bounding box: 36×25×40 Å

Foldseek 3Di:
DVCVVVVVDDDDDLLRLLVVLLVQQQQAAPPDDDPDSADCDDPPRDPDDPCSVVRVVSVVSNVVVCVVVVHGGNNPHDDD